Protein AF-B4FYL0-F1 (afdb_monomer_lite)

pLDDT: mean 84.56, std 14.15, range [42.25, 97.81]

InterPro domains:
  IPR011990 Tetratricopeptide-like helical domain superfamily [G3DSA:1.25.40.10] (11-144)
  IPR013633 siRNA-mediated silencing protein NRDE-2 [PTHR13471] (2-143)

Foldseek 3Di:
DVVVVVVVVVLVVLLVVLVVVCVVPNDPVSLVVNVVSLPPDPPCPVVNVVSLVSSCVDLVSVQDLVSLLVVLCCCQPVVVPLVVSVVSLVSNCVSHVPDLVSLVSCCVRCVVPDDPVRNVVSQVSNVVSVNDDPADPVNVVVVVVVVD

Sequence (148 aa):
MLTLSYLYSVSNNLRLTLDKCSQRDPSVITLLFALSFEWGKAGSDNRIHSLFERALADDKLQKSVLLWRCYLAYEAEIVCNSSAARRVFFRAIHACPWSKRLWLDGFQKLGSVLTLKELSDLQEVMRDKELNIRTDIYEILLEEETNT

Radius of gyration: 19.19 Å; chains: 1; bounding box: 48×31×57 Å

Secondary structure (DSSP, 8-state):
-HHHHHHHHHHHHHHHHHHHHHHHS--HHHHHHHHHHHTT-TT-HHHHHHHHHHHHTSTTGGG-HHHHHHHHHIIIIIS--HHHHHHHHHHHHHH-TT-HHHHHHHHHHHTTTS-HHHHHHHHHHHHHTT---SS-HHHHHHHHHHT-

Organism: Zea mays (NCBI:txid4577)

Structure (mmCIF, N/CA/C/O backbone):
data_AF-B4FYL0-F1
#
_entry.id   AF-B4FYL0-F1
#
loop_
_atom_site.group_PDB
_atom_site.id
_atom_site.type_symbol
_atom_site.label_atom_id
_atom_site.label_alt_id
_atom_site.label_comp_id
_atom_site.label_asym_id
_atom_site.label_entity_id
_atom_site.label_seq_id
_atom_site.pdbx_PDB_ins_code
_atom_site.Cartn_x
_atom_site.Cartn_y
_atom_site.Cartn_z
_atom_site.occupancy
_atom_site.B_iso_or_equiv
_atom_site.auth_seq_id
_atom_site.auth_comp_id
_atom_site.auth_asym_id
_atom_site.auth_atom_id
_atom_site.pdbx_PDB_model_num
ATOM 1 N N . MET A 1 1 ? 32.222 11.340 -22.561 1.00 49.84 1 MET A N 1
ATOM 2 C CA . MET A 1 1 ? 30.927 11.284 -23.281 1.00 49.84 1 MET A CA 1
ATOM 3 C C . MET A 1 1 ? 30.377 9.860 -23.444 1.00 49.84 1 MET A C 1
ATOM 5 O O . MET A 1 1 ? 29.175 9.698 -23.324 1.00 49.84 1 MET A O 1
ATOM 9 N N . LEU A 1 2 ? 31.215 8.832 -23.661 1.00 49.56 2 LEU A N 1
ATOM 10 C CA . LEU A 1 2 ? 30.777 7.439 -23.902 1.00 49.56 2 LEU A CA 1
ATOM 11 C C . LEU A 1 2 ? 30.267 6.675 -22.659 1.00 49.56 2 LEU A C 1
ATOM 13 O O . LEU A 1 2 ? 29.438 5.779 -22.775 1.00 49.56 2 LEU A O 1
ATOM 17 N N . THR A 1 3 ? 30.735 7.024 -21.459 1.00 47.09 3 THR A N 1
ATOM 18 C CA . THR A 1 3 ? 30.321 6.358 -20.209 1.00 47.09 3 THR A CA 1
ATOM 19 C C . THR A 1 3 ? 28.894 6.721 -19.803 1.00 47.09 3 THR A C 1
ATOM 21 O O . THR A 1 3 ? 28.147 5.869 -19.329 1.00 47.09 3 THR A O 1
ATOM 24 N N . LEU A 1 4 ? 28.489 7.971 -20.047 1.00 51.28 4 LEU A N 1
ATOM 25 C CA . LEU A 1 4 ? 27.146 8.456 -19.746 1.00 51.28 4 LEU A CA 1
ATOM 26 C C . LEU A 1 4 ? 26.110 7.776 -20.656 1.00 51.28 4 LEU A C 1
ATOM 28 O O . LEU A 1 4 ? 25.129 7.229 -20.167 1.00 51.28 4 LEU A O 1
ATOM 32 N N . SER A 1 5 ? 26.359 7.709 -21.966 1.00 52.06 5 SER A N 1
ATOM 33 C CA . SER A 1 5 ? 25.458 7.037 -22.913 1.00 52.06 5 SER A CA 1
ATOM 34 C C . SER A 1 5 ? 25.322 5.532 -22.652 1.00 52.06 5 SER A C 1
ATOM 36 O O . SER A 1 5 ? 24.218 4.999 -22.768 1.00 52.06 5 SER A O 1
ATOM 38 N N . TYR A 1 6 ? 26.393 4.850 -22.231 1.00 48.75 6 TYR A N 1
ATOM 39 C CA . TYR A 1 6 ? 26.332 3.435 -21.853 1.00 48.75 6 TYR A CA 1
ATOM 40 C C . TYR A 1 6 ? 25.468 3.204 -20.603 1.00 48.75 6 TYR A C 1
ATOM 42 O O . TYR A 1 6 ? 24.577 2.359 -20.626 1.00 48.75 6 TYR A O 1
ATOM 50 N N . LEU A 1 7 ? 25.648 4.002 -19.544 1.00 57.94 7 LEU A N 1
ATOM 51 C CA . LEU A 1 7 ? 24.853 3.893 -18.312 1.00 57.94 7 LEU A CA 1
ATOM 52 C C . LEU A 1 7 ? 23.354 4.145 -18.551 1.00 57.94 7 LEU A C 1
ATOM 54 O O . LEU A 1 7 ? 22.512 3.397 -18.049 1.00 57.94 7 LEU A O 1
ATOM 58 N N . TYR A 1 8 ? 23.011 5.154 -19.359 1.00 60.19 8 TYR A N 1
ATOM 59 C CA . TYR A 1 8 ? 21.618 5.441 -19.725 1.00 60.19 8 TYR A CA 1
ATOM 60 C C . TYR A 1 8 ? 21.009 4.349 -20.618 1.00 60.19 8 TYR A C 1
ATOM 62 O O . TYR A 1 8 ? 19.865 3.946 -20.398 1.00 60.19 8 TYR A O 1
ATOM 70 N N . SER A 1 9 ? 21.772 3.819 -21.580 1.00 60.31 9 SER A N 1
ATOM 71 C CA . SER A 1 9 ? 21.340 2.713 -22.445 1.00 60.31 9 SER A CA 1
ATOM 72 C C . SER A 1 9 ? 21.096 1.425 -21.651 1.00 60.31 9 SER A C 1
ATOM 74 O O . SER A 1 9 ? 20.069 0.767 -21.830 1.00 60.31 9 SER A O 1
ATOM 76 N N . VAL A 1 10 ? 21.987 1.092 -20.711 1.00 60.66 10 VAL A N 1
ATOM 77 C CA . VAL A 1 10 ? 21.825 -0.061 -19.813 1.00 60.66 10 VAL A CA 1
ATOM 78 C C . VAL A 1 10 ? 20.581 0.114 -18.938 1.00 60.66 10 VAL A C 1
ATOM 80 O O . VAL A 1 10 ? 19.759 -0.796 -18.881 1.00 60.66 10 VAL A O 1
ATOM 83 N N . SER A 1 11 ? 20.363 1.292 -18.338 1.00 72.19 11 SER A N 1
ATOM 84 C CA . SER A 1 11 ? 19.138 1.568 -17.564 1.00 72.19 11 SER A CA 1
ATOM 85 C C . SER A 1 11 ? 17.860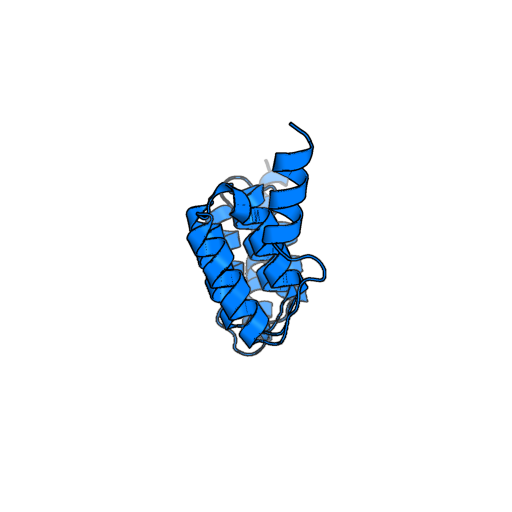 1.409 -18.397 1.00 72.19 11 SER A C 1
ATOM 87 O O . SER A 1 11 ? 16.867 0.882 -17.897 1.00 72.19 11 SER A O 1
ATOM 89 N N . ASN A 1 12 ? 17.865 1.834 -19.664 1.00 77.81 12 ASN A N 1
ATOM 90 C CA . ASN A 1 12 ? 16.681 1.743 -20.518 1.00 77.81 12 ASN A CA 1
ATOM 91 C C . ASN A 1 12 ? 16.388 0.301 -20.967 1.00 77.81 12 ASN A C 1
ATOM 93 O O . ASN A 1 12 ? 15.248 -0.153 -20.901 1.00 77.81 12 ASN A O 1
ATOM 97 N N . ASN A 1 13 ? 17.421 -0.453 -21.349 1.00 81.88 13 ASN A N 1
ATOM 98 C CA . ASN A 1 13 ? 17.270 -1.871 -21.673 1.00 81.88 13 ASN A CA 1
ATOM 99 C C . ASN A 1 13 ? 16.792 -2.675 -20.457 1.00 81.88 13 ASN A C 1
ATOM 101 O O . ASN A 1 13 ? 15.892 -3.502 -20.593 1.00 81.88 13 ASN A O 1
ATOM 105 N N . LEU A 1 14 ? 17.312 -2.377 -19.260 1.00 82.69 14 LEU A N 1
ATOM 106 C CA . LEU A 1 14 ? 16.854 -2.997 -18.017 1.00 82.69 14 LEU A CA 1
ATOM 107 C C . LEU A 1 14 ? 15.367 -2.722 -17.763 1.00 82.69 14 LEU A C 1
ATOM 109 O O . LEU A 1 14 ? 14.615 -3.673 -17.550 1.00 82.69 14 LEU A O 1
ATOM 113 N N . ARG A 1 15 ? 14.910 -1.467 -17.882 1.00 86.69 15 ARG A N 1
ATOM 114 C CA . ARG A 1 15 ? 13.479 -1.119 -17.766 1.00 86.69 15 ARG A CA 1
ATOM 115 C C . ARG A 1 15 ? 12.614 -1.951 -18.711 1.00 86.69 15 ARG A C 1
ATOM 117 O O . ARG A 1 15 ? 11.660 -2.576 -18.258 1.00 86.69 15 ARG A O 1
ATOM 124 N N . LEU A 1 16 ? 12.991 -2.027 -19.989 1.00 84.94 16 LEU A N 1
ATOM 125 C CA . LEU A 1 16 ? 12.256 -2.796 -20.997 1.00 84.94 16 LEU A CA 1
ATOM 126 C C . LEU A 1 16 ? 12.229 -4.296 -20.684 1.00 84.94 16 LEU A C 1
ATOM 128 O O . LEU A 1 16 ? 11.194 -4.940 -20.845 1.00 84.94 16 LEU A O 1
ATOM 132 N N . THR A 1 17 ? 13.348 -4.871 -20.239 1.00 86.12 17 THR A N 1
ATOM 133 C CA . THR A 1 17 ? 13.390 -6.292 -19.858 1.00 86.12 17 THR A CA 1
ATOM 134 C C . THR A 1 17 ? 12.521 -6.582 -18.638 1.00 86.12 17 THR A C 1
ATOM 136 O O . THR A 1 17 ? 11.777 -7.559 -18.651 1.00 86.12 17 THR A O 1
ATOM 139 N N . LEU A 1 18 ? 12.532 -5.708 -17.627 1.00 85.50 18 LEU A N 1
ATOM 140 C CA . LEU A 1 18 ? 11.701 -5.856 -16.433 1.00 85.50 18 LEU A CA 1
ATOM 141 C C . LEU A 1 18 ? 10.216 -5.669 -16.738 1.00 85.50 18 LEU A C 1
ATOM 143 O O . LEU A 1 18 ? 9.396 -6.424 -16.221 1.00 85.50 18 LEU A O 1
ATOM 147 N N . ASP A 1 19 ? 9.866 -4.734 -17.623 1.00 86.75 19 ASP A N 1
ATOM 148 C CA . ASP A 1 19 ? 8.493 -4.577 -18.107 1.00 86.75 19 ASP A CA 1
ATOM 149 C C . ASP A 1 19 ? 7.994 -5.842 -18.807 1.00 86.75 19 ASP A C 1
ATOM 151 O O . ASP A 1 19 ? 6.891 -6.304 -18.520 1.00 86.75 19 ASP A O 1
ATOM 155 N N . LYS A 1 20 ? 8.821 -6.448 -19.668 1.00 86.69 20 LYS A N 1
ATOM 156 C CA . LYS A 1 20 ? 8.489 -7.719 -20.326 1.00 86.69 20 LYS A CA 1
ATOM 157 C C . LYS A 1 20 ? 8.316 -8.857 -19.319 1.00 86.69 20 LYS A C 1
ATOM 159 O O . LYS A 1 20 ? 7.364 -9.624 -19.438 1.00 86.69 20 LYS A O 1
ATOM 164 N N . CYS A 1 21 ? 9.196 -8.959 -18.321 1.00 83.38 21 CYS A N 1
ATOM 165 C CA . CYS A 1 21 ? 9.067 -9.960 -17.260 1.00 83.38 21 CYS A CA 1
ATOM 166 C C . CYS A 1 21 ? 7.766 -9.772 -16.470 1.00 83.38 21 CYS A C 1
ATOM 168 O O . CYS A 1 21 ? 7.031 -10.733 -16.279 1.00 83.38 21 CYS A O 1
ATOM 170 N N . SER A 1 22 ? 7.445 -8.530 -16.094 1.00 83.50 22 SER A N 1
ATOM 171 C CA . SER A 1 22 ? 6.225 -8.198 -15.353 1.00 83.50 22 SER A CA 1
ATOM 172 C C . SER A 1 22 ? 4.944 -8.481 -16.138 1.00 83.50 22 SER A C 1
ATOM 174 O O . SER A 1 22 ? 3.927 -8.755 -15.515 1.00 83.50 22 SER A O 1
ATOM 176 N N . GLN A 1 23 ? 4.965 -8.385 -17.472 1.00 83.56 23 GLN A N 1
ATOM 177 C CA . GLN A 1 23 ? 3.814 -8.720 -18.322 1.00 83.56 23 GLN A CA 1
ATOM 178 C C . GLN A 1 23 ? 3.639 -10.227 -18.506 1.00 83.56 23 GLN A C 1
ATOM 180 O O . GLN A 1 23 ? 2.517 -10.701 -18.653 1.00 83.56 23 GLN A O 1
ATOM 185 N N . ARG A 1 24 ? 4.744 -10.977 -18.542 1.00 84.88 24 ARG A N 1
ATOM 186 C CA . ARG A 1 24 ? 4.710 -12.426 -18.751 1.00 84.88 24 ARG A CA 1
ATOM 187 C C . ARG A 1 24 ? 4.281 -13.174 -17.494 1.00 84.88 24 ARG A C 1
ATOM 189 O O . ARG A 1 24 ? 3.510 -14.120 -17.599 1.00 84.88 24 ARG A O 1
ATOM 196 N N . ASP A 1 25 ? 4.824 -12.777 -16.347 1.00 83.06 25 ASP A N 1
ATOM 197 C CA . ASP A 1 25 ? 4.505 -13.369 -15.052 1.00 83.06 25 ASP A CA 1
ATOM 198 C C . ASP A 1 25 ? 4.608 -12.291 -13.958 1.00 83.06 25 ASP A C 1
ATOM 200 O O . ASP A 1 25 ? 5.707 -11.974 -13.481 1.00 83.06 25 ASP A O 1
ATOM 204 N N . PRO A 1 26 ? 3.486 -11.638 -13.613 1.00 84.81 26 PRO A N 1
ATOM 205 C CA . PRO A 1 26 ? 3.486 -10.554 -12.649 1.00 84.81 26 PRO A CA 1
ATOM 206 C C . PRO A 1 26 ? 3.822 -11.105 -11.258 1.00 84.81 26 PRO A C 1
ATOM 208 O O . PRO A 1 26 ? 3.052 -11.840 -10.642 1.00 84.81 26 PRO A O 1
ATOM 211 N N . SER A 1 27 ? 4.990 -10.723 -10.740 1.00 90.50 27 SER A N 1
ATOM 212 C CA . SER A 1 27 ? 5.458 -11.139 -9.418 1.00 90.50 27 SER A CA 1
ATOM 213 C C . SER A 1 27 ? 5.824 -9.944 -8.543 1.00 90.50 27 SER A C 1
ATOM 215 O O . SER A 1 27 ? 6.322 -8.917 -9.016 1.00 90.50 27 SER A O 1
ATOM 217 N N . VAL A 1 28 ? 5.634 -10.106 -7.230 1.00 90.31 28 VAL A N 1
ATOM 218 C CA . VAL A 1 28 ? 6.058 -9.120 -6.225 1.00 90.31 28 VAL A CA 1
ATOM 219 C C . VAL A 1 28 ? 7.560 -8.847 -6.343 1.00 90.31 28 VAL A C 1
ATOM 221 O O . VAL A 1 28 ? 7.983 -7.699 -6.255 1.00 90.31 28 VAL A O 1
ATOM 224 N N . ILE A 1 29 ? 8.366 -9.882 -6.601 1.00 89.75 29 ILE A N 1
ATOM 225 C CA . ILE A 1 29 ? 9.826 -9.767 -6.717 1.00 89.75 29 ILE A CA 1
ATOM 226 C C . ILE A 1 29 ? 10.205 -8.909 -7.928 1.00 89.75 29 ILE A C 1
ATOM 228 O O . ILE A 1 29 ? 11.030 -8.008 -7.801 1.00 89.75 29 ILE A O 1
ATOM 232 N N . THR A 1 30 ? 9.581 -9.139 -9.087 1.00 89.25 30 THR A N 1
ATOM 233 C CA . THR A 1 30 ? 9.833 -8.346 -10.300 1.00 89.25 30 THR A CA 1
ATOM 234 C C . THR A 1 30 ? 9.473 -6.879 -10.088 1.00 89.25 30 THR A C 1
ATOM 236 O O . THR A 1 30 ? 10.226 -6.005 -10.519 1.00 89.25 30 THR A O 1
ATOM 239 N N . LEU A 1 31 ? 8.369 -6.599 -9.385 1.00 90.62 31 LEU A N 1
ATOM 240 C CA . LEU A 1 31 ? 7.985 -5.231 -9.043 1.00 90.62 31 LEU A CA 1
ATOM 241 C C . LEU A 1 31 ? 8.998 -4.575 -8.094 1.00 90.62 31 LEU A C 1
ATOM 243 O O . LEU A 1 31 ? 9.458 -3.474 -8.377 1.00 90.62 31 LEU A O 1
ATOM 247 N N . LEU A 1 32 ? 9.374 -5.239 -6.998 1.00 90.38 32 LEU A N 1
ATOM 248 C CA . LEU A 1 32 ? 10.352 -4.706 -6.041 1.00 90.38 32 LEU A CA 1
ATOM 249 C C . LEU A 1 32 ? 11.702 -4.434 -6.707 1.00 90.38 32 LEU A C 1
ATOM 251 O O . LEU A 1 32 ? 12.322 -3.399 -6.463 1.00 90.38 32 LEU A O 1
ATOM 255 N N . PHE A 1 33 ? 12.131 -5.334 -7.592 1.00 89.25 33 PHE A N 1
ATOM 256 C CA . PHE A 1 33 ? 13.348 -5.142 -8.362 1.00 89.25 33 PHE A CA 1
ATOM 257 C C . PHE A 1 33 ? 13.214 -3.924 -9.282 1.00 89.25 33 PHE A C 1
ATOM 259 O O . PHE A 1 33 ? 14.063 -3.043 -9.223 1.00 89.25 33 PHE A O 1
ATOM 266 N N . ALA A 1 34 ? 12.123 -3.791 -10.044 1.00 90.00 34 ALA A N 1
ATOM 267 C CA . ALA A 1 34 ? 11.874 -2.604 -10.867 1.00 90.00 34 ALA A CA 1
ATOM 268 C C . ALA A 1 34 ? 11.865 -1.299 -10.051 1.00 90.00 34 ALA A C 1
ATOM 270 O O . ALA A 1 34 ? 12.506 -0.332 -10.455 1.00 90.00 34 ALA A O 1
ATOM 271 N N . LEU A 1 35 ? 11.218 -1.286 -8.882 1.00 90.00 35 LEU A N 1
ATOM 272 C CA . LEU A 1 35 ? 11.186 -0.133 -7.978 1.00 90.00 35 LEU A CA 1
ATOM 273 C C . LEU A 1 35 ? 12.585 0.251 -7.483 1.00 90.00 35 LEU A C 1
ATOM 275 O O . LEU A 1 35 ? 12.913 1.434 -7.461 1.00 90.00 35 LEU A O 1
ATOM 279 N N . SER A 1 36 ? 13.438 -0.727 -7.160 1.00 88.62 36 SER A N 1
ATOM 280 C CA . SER A 1 36 ? 14.815 -0.465 -6.714 1.00 88.62 36 SER A CA 1
ATOM 281 C C . SER A 1 36 ? 15.659 0.293 -7.747 1.00 88.62 36 SER A C 1
ATOM 283 O O . SER A 1 36 ? 16.510 1.094 -7.370 1.00 88.62 36 SER A O 1
ATOM 285 N N . PHE A 1 37 ? 15.388 0.111 -9.047 1.00 84.94 37 PHE A N 1
ATOM 286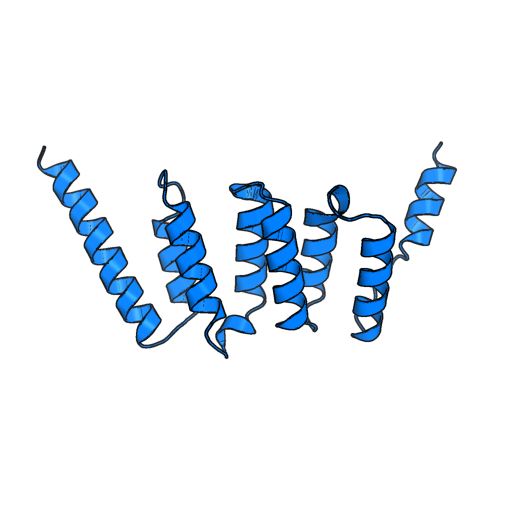 C CA . PHE A 1 37 ? 16.071 0.845 -10.121 1.00 84.94 37 PHE A CA 1
ATOM 287 C C . PHE A 1 37 ? 15.514 2.241 -10.375 1.00 84.94 37 PHE A C 1
ATOM 289 O O . PHE A 1 37 ? 16.188 3.044 -11.029 1.00 84.94 37 PHE A O 1
ATOM 296 N N . GLU A 1 38 ? 14.283 2.512 -9.952 1.00 86.19 38 GLU A N 1
ATOM 297 C CA . GLU A 1 38 ? 13.672 3.836 -10.058 1.00 86.19 38 GLU A CA 1
ATOM 298 C C . GLU A 1 38 ? 13.930 4.680 -8.809 1.00 86.19 38 GLU A C 1
ATOM 300 O O . GLU A 1 38 ? 13.956 5.907 -8.894 1.00 86.19 38 GLU A O 1
ATOM 305 N N . TRP A 1 39 ? 14.217 4.039 -7.673 1.00 80.75 39 TRP A N 1
ATOM 306 C CA . TRP A 1 39 ? 14.500 4.726 -6.422 1.00 80.75 39 TRP A CA 1
ATOM 307 C C . TRP A 1 39 ? 15.665 5.716 -6.564 1.00 80.75 39 TRP A C 1
ATOM 309 O O . TRP A 1 39 ? 16.754 5.369 -7.022 1.00 80.75 39 TRP A O 1
ATOM 319 N N . GLY A 1 40 ? 15.433 6.972 -6.177 1.00 75.19 40 GLY A N 1
ATOM 320 C CA . GLY A 1 40 ? 16.443 8.035 -6.217 1.00 75.19 40 GLY A CA 1
ATOM 321 C C . GLY A 1 40 ? 16.679 8.676 -7.591 1.00 75.19 40 GLY A C 1
ATOM 322 O O . GLY A 1 40 ? 17.490 9.597 -7.690 1.00 75.19 40 GLY A O 1
ATOM 323 N N . LYS A 1 41 ? 15.977 8.255 -8.655 1.00 81.75 41 LYS A N 1
ATOM 324 C CA . LYS A 1 41 ? 16.012 8.957 -9.948 1.00 81.75 41 LYS A CA 1
ATOM 325 C C . LYS A 1 41 ? 15.032 10.129 -9.940 1.00 81.75 41 LYS A C 1
ATOM 327 O O . LYS A 1 41 ? 13.827 9.927 -9.797 1.00 81.75 41 LYS A O 1
ATOM 332 N N . ALA A 1 42 ? 15.534 11.344 -10.154 1.00 76.56 42 ALA A N 1
ATOM 333 C CA . ALA A 1 42 ? 14.691 12.531 -10.283 1.00 76.56 42 ALA A CA 1
ATOM 334 C C . ALA A 1 42 ? 13.682 12.372 -11.440 1.00 76.56 42 ALA A C 1
ATOM 336 O O . ALA A 1 42 ? 14.055 11.957 -12.540 1.00 76.56 42 ALA A O 1
ATOM 337 N N . GLY A 1 43 ? 12.408 12.687 -11.186 1.00 81.31 43 GLY A N 1
ATOM 338 C CA . GLY A 1 43 ? 11.326 12.591 -12.174 1.00 81.31 43 GLY A CA 1
ATOM 339 C C . GLY A 1 43 ? 10.823 11.169 -12.455 1.00 81.31 43 GLY A C 1
ATOM 340 O O . GLY A 1 43 ? 10.133 10.950 -13.450 1.00 81.31 43 GLY A O 1
ATOM 341 N N . SER A 1 44 ? 11.164 10.191 -11.610 1.00 86.88 44 SER A N 1
ATOM 342 C CA . SER A 1 44 ? 10.685 8.808 -11.741 1.00 86.88 44 SER A CA 1
ATOM 343 C C . SER A 1 44 ? 9.323 8.555 -11.085 1.00 86.88 44 SER A C 1
ATOM 345 O O . SER A 1 44 ? 8.812 7.443 -11.187 1.00 86.88 44 SER A O 1
ATOM 347 N N . ASP A 1 45 ? 8.683 9.562 -10.487 1.00 89.94 45 ASP A N 1
ATOM 348 C CA . ASP A 1 45 ? 7.452 9.372 -9.707 1.00 89.94 45 ASP A CA 1
ATOM 349 C C . ASP A 1 45 ? 6.320 8.775 -10.544 1.00 89.94 45 ASP A C 1
ATOM 351 O O . ASP A 1 45 ? 5.774 7.724 -10.216 1.00 89.94 45 ASP A O 1
ATOM 355 N N . ASN A 1 46 ? 6.057 9.347 -11.724 1.00 90.69 46 ASN A N 1
ATOM 356 C CA . ASN A 1 46 ? 5.076 8.811 -12.677 1.00 90.69 46 ASN A CA 1
ATOM 357 C C . ASN A 1 46 ? 5.355 7.347 -13.039 1.00 90.69 46 ASN A C 1
ATOM 359 O O . ASN A 1 46 ? 4.437 6.546 -13.231 1.00 90.69 46 ASN A O 1
ATOM 363 N N . ARG A 1 47 ? 6.637 6.982 -13.126 1.00 90.81 47 ARG A N 1
ATOM 364 C CA . ARG A 1 47 ? 7.054 5.615 -13.418 1.00 90.81 47 ARG A CA 1
ATOM 365 C C . ARG A 1 47 ? 6.793 4.703 -12.222 1.00 90.81 47 ARG A C 1
ATOM 367 O O . ARG A 1 47 ? 6.237 3.626 -12.426 1.00 90.81 47 ARG A O 1
ATOM 374 N N . ILE A 1 48 ? 7.135 5.125 -11.010 1.00 92.75 48 ILE A N 1
ATOM 375 C CA . ILE A 1 48 ? 6.867 4.386 -9.771 1.00 92.75 48 ILE A CA 1
ATOM 376 C C . ILE A 1 48 ? 5.357 4.167 -9.594 1.00 92.75 48 ILE A C 1
ATOM 378 O O . ILE A 1 48 ? 4.938 3.027 -9.394 1.00 92.75 48 ILE A O 1
ATOM 382 N N . HIS A 1 49 ? 4.529 5.198 -9.794 1.00 94.06 49 HIS A N 1
ATOM 383 C CA . HIS A 1 49 ? 3.069 5.057 -9.790 1.00 94.06 49 HIS A CA 1
ATOM 384 C C . HIS A 1 49 ? 2.601 4.048 -10.842 1.00 94.06 49 HIS A C 1
ATOM 386 O O . HIS A 1 49 ? 1.848 3.133 -10.521 1.00 94.06 49 HIS A O 1
ATOM 392 N N . SER A 1 50 ? 3.093 4.145 -12.085 1.00 93.00 50 SER A N 1
ATOM 393 C CA . SER A 1 50 ? 2.714 3.199 -13.145 1.00 93.00 50 SER A CA 1
ATOM 394 C C . SER A 1 50 ? 3.069 1.747 -12.805 1.00 93.00 50 SER A C 1
ATOM 396 O O . SER A 1 50 ? 2.341 0.830 -13.178 1.00 93.00 50 SER A O 1
ATOM 398 N N . LEU A 1 51 ? 4.181 1.531 -12.093 1.00 93.12 51 LEU A N 1
ATOM 399 C CA . LEU A 1 51 ? 4.627 0.212 -11.660 1.00 93.12 51 LEU A CA 1
ATOM 400 C C . LEU A 1 51 ? 3.689 -0.364 -10.594 1.00 93.12 51 LEU A C 1
ATOM 402 O O . LEU A 1 51 ? 3.273 -1.515 -10.727 1.00 93.12 51 LEU A O 1
ATOM 406 N N . PHE A 1 52 ? 3.323 0.434 -9.586 1.00 95.56 52 PHE A N 1
ATOM 407 C CA . PHE A 1 52 ? 2.353 0.027 -8.570 1.00 95.56 52 PHE A CA 1
ATOM 408 C C . PHE A 1 52 ? 0.970 -0.224 -9.166 1.00 95.56 52 PHE A C 1
ATOM 410 O O . PHE A 1 52 ? 0.425 -1.305 -8.971 1.00 95.56 52 PHE A O 1
ATOM 417 N N . GLU A 1 53 ? 0.423 0.722 -9.932 1.00 95.44 53 GLU A N 1
ATOM 418 C CA . GLU A 1 53 ? -0.922 0.598 -10.506 1.00 95.44 53 GLU A CA 1
ATOM 419 C C . GLU A 1 53 ? -1.035 -0.607 -11.438 1.00 95.44 53 GLU A C 1
ATOM 421 O O . GLU A 1 53 ? -2.003 -1.359 -11.366 1.00 95.44 53 GLU A O 1
ATOM 426 N N . ARG A 1 54 ? -0.016 -0.863 -12.265 1.00 93.06 54 ARG A N 1
ATOM 427 C CA . ARG A 1 54 ? -0.014 -2.039 -13.141 1.00 93.06 54 ARG A CA 1
ATOM 428 C C . ARG A 1 54 ? 0.064 -3.346 -12.359 1.00 93.06 54 ARG A C 1
ATOM 430 O O . ARG A 1 54 ? -0.586 -4.310 -12.742 1.00 93.06 54 ARG A O 1
ATOM 437 N N . ALA A 1 55 ? 0.853 -3.396 -11.288 1.00 93.19 55 ALA A N 1
ATOM 438 C CA . ALA A 1 55 ? 0.925 -4.582 -10.442 1.00 93.19 55 ALA A CA 1
ATOM 439 C C . ALA A 1 55 ? -0.383 -4.814 -9.676 1.00 93.19 55 ALA A C 1
ATOM 441 O O . ALA A 1 55 ? -0.842 -5.941 -9.579 1.00 93.19 55 ALA A O 1
ATOM 442 N N . LEU A 1 56 ? -1.003 -3.755 -9.159 1.00 95.00 56 LEU A N 1
ATOM 443 C CA . LEU A 1 56 ? -2.247 -3.829 -8.390 1.00 95.00 56 LEU A CA 1
ATOM 444 C C . LEU A 1 56 ? -3.496 -3.987 -9.270 1.00 95.00 56 LEU A C 1
ATOM 446 O O . LEU A 1 56 ? -4.578 -4.213 -8.740 1.00 95.00 56 LEU A O 1
ATOM 450 N N . ALA A 1 57 ? -3.358 -3.899 -10.595 1.00 93.75 57 ALA A N 1
ATOM 451 C CA . ALA A 1 57 ? -4.391 -4.300 -11.546 1.00 93.75 57 ALA A CA 1
ATOM 452 C C . ALA A 1 57 ? -4.472 -5.828 -11.734 1.00 93.75 57 ALA A C 1
ATOM 454 O O . ALA A 1 57 ? -5.463 -6.317 -12.269 1.00 93.75 57 ALA A O 1
ATOM 455 N N . ASP A 1 58 ? -3.450 -6.586 -11.318 1.00 93.19 58 ASP A N 1
ATOM 456 C CA . ASP A 1 58 ? -3.463 -8.050 -11.362 1.00 93.19 58 ASP A CA 1
ATOM 457 C C . ASP A 1 58 ? -4.180 -8.644 -10.138 1.00 93.19 58 ASP A C 1
ATOM 459 O O . ASP A 1 58 ? -3.896 -8.290 -8.991 1.00 93.19 58 ASP A O 1
ATOM 463 N N . ASP A 1 59 ? -5.077 -9.606 -10.375 1.00 91.25 59 ASP A N 1
ATOM 464 C CA . ASP A 1 59 ? -5.942 -10.194 -9.346 1.00 91.25 59 ASP A CA 1
ATOM 465 C C . ASP A 1 59 ? -5.205 -10.928 -8.220 1.00 91.25 59 ASP A C 1
ATOM 467 O O . ASP A 1 59 ? -5.722 -11.051 -7.101 1.00 91.25 59 ASP A O 1
ATOM 471 N N . LYS A 1 60 ? -4.007 -11.444 -8.499 1.00 91.12 60 LYS A N 1
ATOM 472 C CA . LYS A 1 60 ? -3.188 -12.136 -7.503 1.00 91.12 60 LYS A CA 1
ATOM 473 C C . LYS A 1 60 ? -2.380 -11.122 -6.711 1.00 91.12 60 LYS A C 1
ATOM 475 O O . LYS A 1 60 ? -2.369 -11.169 -5.480 1.00 91.12 60 LYS A O 1
ATOM 480 N N . LEU A 1 61 ? -1.724 -10.196 -7.403 1.00 93.25 61 LEU A N 1
ATOM 481 C CA . LEU A 1 61 ? -0.864 -9.196 -6.779 1.00 93.25 61 LEU A CA 1
ATOM 482 C C . LEU A 1 61 ? -1.644 -8.168 -5.962 1.00 93.25 61 LEU A C 1
ATOM 484 O O . LEU A 1 61 ? -1.136 -7.740 -4.926 1.00 93.25 61 LEU A O 1
ATOM 488 N N . GLN A 1 62 ? -2.880 -7.828 -6.338 1.00 95.50 62 GLN A N 1
ATOM 489 C CA . GLN A 1 62 ? -3.713 -6.923 -5.541 1.00 95.50 62 GLN A CA 1
ATOM 490 C C . GLN A 1 62 ? -4.031 -7.467 -4.141 1.00 95.50 62 GLN A C 1
ATOM 492 O O . GLN A 1 62 ? -4.362 -6.701 -3.245 1.00 95.50 62 GLN A O 1
ATOM 497 N N . LYS A 1 63 ? -3.888 -8.776 -3.903 1.00 95.38 63 LYS A N 1
ATOM 498 C CA . LYS A 1 63 ? -4.045 -9.385 -2.569 1.00 95.38 63 LYS A CA 1
ATOM 499 C C . LYS A 1 63 ? -2.750 -9.353 -1.749 1.00 95.38 63 LYS A C 1
ATOM 501 O O . LYS A 1 63 ? -2.724 -9.805 -0.603 1.00 95.38 63 LYS A O 1
ATOM 506 N N . SER A 1 64 ? -1.658 -8.843 -2.322 1.00 96.06 64 SER A N 1
ATOM 507 C CA . SER A 1 64 ? -0.374 -8.718 -1.644 1.00 96.06 64 SER A CA 1
ATOM 508 C C . SER A 1 64 ? -0.375 -7.517 -0.708 1.00 96.06 64 SER A C 1
ATOM 510 O O . SER A 1 64 ? 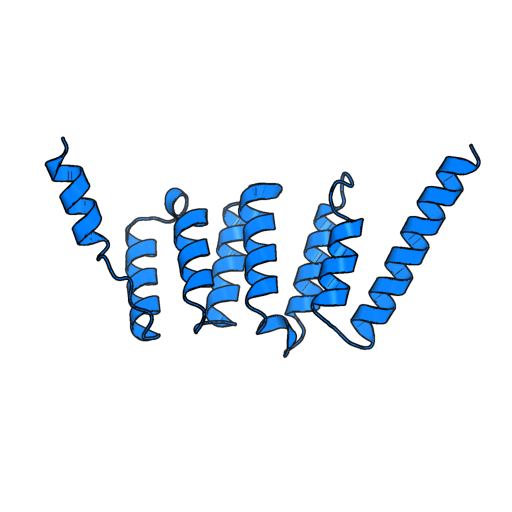-0.188 -6.369 -1.113 1.00 96.06 64 SER A O 1
ATOM 512 N N . VAL A 1 65 ? -0.493 -7.807 0.586 1.00 96.62 65 VAL A N 1
ATOM 513 C CA . VAL A 1 65 ? -0.363 -6.819 1.663 1.00 96.62 65 VAL A CA 1
ATOM 514 C C . VAL A 1 65 ? 0.942 -6.027 1.544 1.00 96.62 65 VAL A C 1
ATOM 516 O O . VAL A 1 65 ? 0.954 -4.824 1.787 1.00 96.62 65 VAL A O 1
ATOM 519 N N . LEU A 1 66 ? 2.046 -6.682 1.170 1.00 95.62 66 LEU A N 1
ATOM 520 C CA . LEU A 1 66 ? 3.349 -6.026 1.062 1.00 95.62 66 LEU A CA 1
ATOM 521 C C . LEU A 1 66 ? 3.328 -4.900 0.022 1.00 95.62 66 LEU A C 1
ATOM 523 O O . LEU A 1 66 ? 3.833 -3.818 0.305 1.00 95.62 66 LEU A O 1
ATOM 527 N N . LEU A 1 67 ? 2.713 -5.134 -1.143 1.00 96.12 67 LEU A N 1
ATOM 528 C CA . LEU A 1 67 ? 2.657 -4.138 -2.214 1.00 96.12 67 LEU A CA 1
ATOM 529 C C . LEU A 1 67 ? 1.863 -2.906 -1.797 1.00 96.12 67 LEU A C 1
ATOM 531 O O . LEU A 1 67 ? 2.333 -1.788 -1.994 1.00 96.12 67 LEU A O 1
ATOM 535 N N . TRP A 1 68 ? 0.716 -3.105 -1.151 1.00 97.81 68 TRP A N 1
ATOM 536 C CA . TRP A 1 68 ? -0.076 -2.002 -0.620 1.00 97.81 68 TRP A CA 1
ATOM 537 C C . TRP A 1 68 ? 0.660 -1.200 0.446 1.00 97.81 68 TRP A C 1
ATOM 539 O O . TRP A 1 68 ? 0.622 0.025 0.415 1.00 97.81 68 TRP A O 1
ATOM 549 N N . ARG A 1 69 ? 1.363 -1.870 1.368 1.00 97.25 69 ARG A N 1
ATOM 550 C CA . ARG A 1 69 ? 2.154 -1.194 2.408 1.00 97.25 69 ARG A CA 1
ATOM 551 C C . ARG A 1 69 ? 3.295 -0.379 1.801 1.00 97.25 69 ARG A C 1
ATOM 553 O O . ARG A 1 69 ? 3.503 0.759 2.209 1.00 97.25 69 ARG A O 1
ATOM 560 N N . CYS A 1 70 ? 3.999 -0.931 0.809 1.00 95.88 70 CYS A N 1
ATOM 561 C CA . CYS A 1 70 ? 5.030 -0.205 0.066 1.00 95.88 70 CYS A CA 1
ATOM 562 C C . CYS A 1 70 ? 4.448 1.002 -0.672 1.00 95.88 70 CYS A C 1
ATOM 564 O O . CYS A 1 70 ? 5.037 2.078 -0.617 1.00 95.88 70 CYS A O 1
ATOM 566 N N . TYR A 1 71 ? 3.294 0.844 -1.324 1.00 97.12 71 TYR A N 1
ATOM 567 C CA . TYR A 1 71 ? 2.688 1.936 -2.075 1.00 97.12 71 TYR A CA 1
ATOM 568 C C . TYR A 1 71 ? 2.180 3.052 -1.149 1.00 97.12 71 TYR A C 1
ATOM 570 O O . TYR A 1 71 ? 2.450 4.228 -1.376 1.00 97.12 71 TYR A O 1
ATOM 578 N N . LEU A 1 72 ? 1.528 2.682 -0.044 1.00 97.25 72 LEU A N 1
ATOM 579 C CA . LEU A 1 72 ? 1.081 3.625 0.976 1.00 97.25 72 LEU A CA 1
ATOM 580 C C . LEU A 1 72 ? 2.254 4.395 1.597 1.00 97.25 72 LEU A C 1
ATOM 582 O O . LEU A 1 72 ? 2.172 5.611 1.741 1.00 97.25 72 LEU A O 1
ATOM 586 N N . ALA A 1 73 ? 3.342 3.704 1.954 1.00 95.69 73 ALA A N 1
ATOM 587 C CA . ALA A 1 73 ? 4.541 4.348 2.486 1.00 95.69 73 ALA A CA 1
ATOM 588 C C . ALA A 1 73 ? 5.173 5.299 1.460 1.00 95.69 73 ALA A C 1
ATOM 590 O O . ALA A 1 73 ? 5.547 6.411 1.815 1.00 95.69 73 ALA A O 1
ATOM 591 N N . TYR A 1 74 ? 5.227 4.905 0.185 1.00 95.06 74 TYR A N 1
ATOM 592 C CA . TYR A 1 74 ? 5.731 5.766 -0.883 1.00 95.06 74 TYR A CA 1
ATOM 593 C C . TYR A 1 74 ? 4.931 7.077 -0.990 1.00 95.06 74 TYR A C 1
ATOM 595 O O . TYR A 1 74 ? 5.519 8.156 -0.947 1.00 95.06 74 TYR A O 1
ATOM 603 N N . GLU A 1 75 ? 3.599 7.008 -1.042 1.00 95.81 75 GLU A N 1
ATOM 604 C CA . GLU A 1 75 ? 2.751 8.209 -1.120 1.00 95.81 75 GLU A CA 1
ATOM 605 C C . GLU A 1 75 ? 2.834 9.075 0.145 1.00 95.81 75 GLU A C 1
ATOM 607 O O . GLU A 1 75 ? 2.865 10.302 0.057 1.00 95.81 75 GLU A O 1
ATOM 612 N N . ALA A 1 76 ? 2.865 8.451 1.326 1.00 95.25 76 ALA A N 1
ATOM 613 C CA . ALA A 1 76 ? 2.816 9.157 2.604 1.00 95.25 76 ALA A CA 1
ATOM 614 C C . ALA A 1 76 ? 4.162 9.770 3.021 1.00 95.25 76 ALA A C 1
ATOM 616 O O . ALA A 1 76 ? 4.175 10.853 3.596 1.00 95.25 76 ALA A O 1
ATOM 617 N N . GLU A 1 77 ? 5.281 9.092 2.755 1.00 93.00 77 GLU A N 1
ATOM 618 C CA . GLU A 1 77 ? 6.596 9.446 3.315 1.00 93.00 77 GLU A CA 1
ATOM 619 C C . GLU A 1 77 ? 7.580 9.974 2.272 1.00 93.00 77 GLU A C 1
ATOM 621 O O . GLU A 1 77 ? 8.471 10.744 2.618 1.00 93.00 77 GLU A O 1
ATOM 626 N N . ILE A 1 78 ? 7.452 9.550 1.010 1.00 91.69 78 ILE A N 1
ATOM 627 C CA . ILE A 1 78 ? 8.387 9.938 -0.056 1.00 91.69 78 ILE A CA 1
ATOM 628 C C . ILE A 1 78 ? 7.802 11.080 -0.880 1.00 91.69 78 ILE A C 1
ATOM 630 O O . ILE A 1 78 ? 8.435 12.120 -1.034 1.00 91.69 78 ILE A O 1
ATOM 634 N N . VAL A 1 79 ? 6.581 10.897 -1.387 1.00 92.62 79 VAL A N 1
ATOM 635 C CA . VAL A 1 79 ? 5.864 11.932 -2.150 1.00 92.62 79 VAL A CA 1
ATOM 636 C C . VAL A 1 79 ? 5.224 12.961 -1.209 1.00 92.62 79 VAL A C 1
ATOM 638 O O . VAL A 1 79 ? 4.968 14.093 -1.614 1.00 92.62 79 VAL A O 1
ATOM 641 N N . CYS A 1 80 ? 4.972 12.581 0.050 1.00 93.12 80 CYS A N 1
ATOM 642 C CA . CYS A 1 80 ? 4.274 13.393 1.052 1.00 93.12 80 CYS A CA 1
ATOM 643 C C . CYS A 1 80 ? 2.896 13.884 0.566 1.00 93.12 80 CYS A C 1
ATOM 645 O O . CYS A 1 80 ? 2.452 14.986 0.892 1.00 93.12 80 CYS A O 1
ATOM 647 N N . ASN A 1 81 ? 2.200 13.064 -0.228 1.00 94.50 81 ASN A N 1
ATOM 648 C CA . ASN A 1 81 ? 0.875 13.368 -0.752 1.00 94.50 81 ASN A CA 1
ATOM 649 C C . ASN A 1 81 ? -0.202 12.654 0.064 1.00 94.50 81 ASN A C 1
ATOM 651 O O . ASN A 1 81 ? -0.680 11.573 -0.288 1.00 94.50 81 ASN A O 1
ATOM 655 N N . SER A 1 82 ? -0.651 13.314 1.128 1.00 93.44 82 SER A N 1
ATOM 656 C CA . SER A 1 82 ? -1.686 12.802 2.029 1.00 93.44 82 SER A CA 1
ATOM 657 C C . SER A 1 82 ? -2.987 12.417 1.314 1.00 93.44 82 SER A C 1
ATOM 659 O O . SER A 1 82 ? -3.638 11.440 1.683 1.00 93.44 82 SER A O 1
ATOM 661 N N . SER A 1 83 ? -3.364 13.143 0.253 1.00 94.81 83 SER A N 1
ATOM 662 C CA . SER A 1 83 ? -4.577 12.840 -0.517 1.00 94.81 83 SER A CA 1
ATOM 663 C C . SER A 1 83 ? -4.451 11.527 -1.298 1.00 94.81 83 SER A C 1
ATOM 665 O O . SER A 1 83 ? -5.401 10.746 -1.359 1.00 94.81 83 SER A O 1
ATOM 667 N N . ALA A 1 84 ? -3.279 11.271 -1.886 1.00 95.50 84 ALA A N 1
ATOM 668 C CA . ALA A 1 84 ? -2.995 10.045 -2.619 1.00 95.50 84 ALA A CA 1
ATOM 669 C C . ALA A 1 84 ? -2.825 8.869 -1.659 1.00 95.50 84 ALA A C 1
ATOM 671 O O . ALA A 1 84 ? -3.474 7.842 -1.850 1.00 95.50 84 ALA A O 1
ATOM 672 N N . ALA A 1 85 ? -2.077 9.060 -0.569 1.00 96.81 85 ALA A N 1
ATOM 673 C CA . ALA A 1 85 ? -1.923 8.078 0.498 1.00 96.81 85 ALA A CA 1
ATOM 674 C C . ALA A 1 85 ? -3.284 7.632 1.057 1.00 96.81 85 ALA A C 1
ATOM 676 O O . ALA A 1 85 ? -3.539 6.436 1.181 1.00 96.81 85 ALA A O 1
ATOM 677 N N . ARG A 1 86 ? -4.207 8.576 1.288 1.00 95.88 86 ARG A N 1
ATOM 678 C CA . ARG A 1 86 ? -5.587 8.281 1.696 1.00 95.88 86 ARG A CA 1
ATOM 679 C C . ARG A 1 86 ? -6.308 7.387 0.683 1.00 95.88 86 ARG A C 1
ATOM 681 O O . ARG A 1 86 ? -6.878 6.369 1.070 1.00 95.88 86 ARG A O 1
ATOM 688 N N . ARG A 1 87 ? -6.269 7.722 -0.614 1.00 96.38 87 ARG A N 1
ATOM 689 C CA . ARG A 1 87 ? -6.891 6.892 -1.668 1.00 96.38 87 ARG A CA 1
ATOM 690 C C . ARG A 1 87 ? -6.284 5.489 -1.731 1.00 96.38 87 ARG A C 1
ATOM 692 O O . ARG A 1 87 ? -7.024 4.516 -1.860 1.00 96.38 87 ARG A O 1
ATOM 699 N N . VAL A 1 88 ? -4.959 5.382 -1.629 1.00 97.50 88 VAL A N 1
ATOM 700 C CA . VAL A 1 88 ? -4.244 4.098 -1.629 1.00 97.50 88 VAL A CA 1
ATOM 701 C C . VAL A 1 88 ? -4.630 3.266 -0.412 1.00 97.50 88 VAL A C 1
ATOM 703 O O . VAL A 1 88 ? -4.940 2.090 -0.570 1.00 97.50 88 VAL A O 1
ATOM 706 N N . PHE A 1 89 ? -4.691 3.866 0.776 1.00 97.38 89 PHE A N 1
ATOM 707 C CA . PHE A 1 89 ? -5.079 3.172 2.000 1.00 97.38 89 PHE A CA 1
ATOM 708 C C . PHE A 1 89 ? -6.488 2.574 1.912 1.00 97.38 89 PHE A C 1
ATOM 710 O O . PHE A 1 89 ? -6.656 1.385 2.178 1.00 97.38 89 PHE A O 1
ATOM 717 N N . PHE A 1 90 ? -7.485 3.350 1.469 1.00 96.19 90 PHE A N 1
ATOM 718 C CA . PHE A 1 90 ? -8.851 2.838 1.322 1.00 96.19 90 PHE A CA 1
ATOM 719 C C . PHE A 1 90 ? -8.927 1.686 0.312 1.00 96.19 90 PHE A C 1
ATOM 721 O O . PHE A 1 90 ? -9.534 0.655 0.595 1.00 96.19 90 PHE A O 1
ATOM 728 N N . ARG A 1 91 ? -8.246 1.794 -0.837 1.00 97.56 91 ARG A N 1
ATOM 729 C CA . ARG A 1 91 ? -8.144 0.674 -1.792 1.00 97.56 91 ARG A CA 1
ATOM 730 C C . ARG A 1 91 ? -7.488 -0.555 -1.160 1.00 97.56 91 ARG A C 1
ATOM 732 O O . ARG A 1 91 ? -7.965 -1.672 -1.347 1.00 97.56 91 ARG A O 1
ATOM 739 N N . ALA A 1 92 ? -6.432 -0.344 -0.383 1.00 97.50 92 ALA A N 1
ATOM 740 C CA . ALA A 1 92 ? -5.670 -1.407 0.244 1.00 97.50 92 ALA A CA 1
ATOM 741 C C . ALA A 1 92 ? -6.498 -2.214 1.252 1.00 97.50 92 ALA A C 1
ATOM 743 O O . ALA A 1 92 ? -6.461 -3.442 1.219 1.00 97.50 92 ALA A O 1
ATOM 744 N N . ILE A 1 93 ? -7.265 -1.559 2.130 1.00 96.19 93 ILE A N 1
ATOM 745 C CA . ILE A 1 93 ? -8.101 -2.261 3.119 1.00 96.19 93 ILE A CA 1
ATOM 746 C C . ILE A 1 93 ? -9.285 -2.991 2.475 1.00 96.19 93 ILE A C 1
ATOM 748 O O . ILE A 1 93 ? -9.722 -4.014 2.995 1.00 96.19 93 ILE A O 1
ATOM 752 N N . HIS A 1 94 ? -9.769 -2.523 1.319 1.00 95.44 94 HIS A N 1
ATOM 753 C CA . HIS A 1 94 ? -10.759 -3.258 0.530 1.00 95.44 94 HIS A CA 1
ATOM 754 C C . HIS A 1 94 ? -10.161 -4.513 -0.117 1.00 95.44 94 HIS A C 1
ATOM 756 O O . HIS A 1 94 ? -10.806 -5.560 -0.122 1.00 95.44 94 HIS A O 1
ATOM 762 N N . ALA A 1 95 ? -8.931 -4.431 -0.631 1.00 96.38 95 ALA A N 1
ATOM 763 C CA . ALA A 1 95 ? -8.254 -5.559 -1.270 1.00 96.38 95 ALA A CA 1
ATOM 764 C C . ALA A 1 95 ? -7.684 -6.577 -0.261 1.00 96.38 95 ALA A C 1
ATOM 766 O O . ALA A 1 95 ? -7.636 -7.777 -0.541 1.00 96.38 95 ALA A O 1
ATOM 767 N N . CYS A 1 96 ? -7.260 -6.113 0.918 1.00 96.12 96 CYS A N 1
ATOM 768 C CA . CYS A 1 96 ? -6.623 -6.914 1.964 1.00 96.12 96 CYS A CA 1
ATOM 769 C C . CYS A 1 96 ? -7.239 -6.671 3.359 1.00 96.12 96 CYS A C 1
ATOM 771 O O . CYS A 1 96 ? -6.515 -6.290 4.289 1.00 96.12 96 CYS A O 1
ATOM 773 N N . PRO A 1 97 ? -8.546 -6.926 3.555 1.00 95.06 97 PRO A N 1
ATOM 774 C CA . PRO A 1 97 ? -9.240 -6.602 4.802 1.00 95.06 97 PRO A CA 1
ATOM 775 C C . PRO A 1 97 ? -8.699 -7.353 6.021 1.00 95.06 97 PRO A C 1
ATOM 777 O O . PRO A 1 97 ? -8.764 -6.824 7.122 1.00 95.06 97 PRO A O 1
ATOM 780 N N . TRP A 1 98 ? -8.115 -8.542 5.837 1.00 94.06 98 TRP A N 1
ATOM 781 C CA . TRP A 1 98 ? -7.579 -9.396 6.909 1.00 94.06 98 TRP A CA 1
ATOM 782 C C . TRP A 1 98 ? -6.270 -8.886 7.533 1.00 94.06 98 TRP A C 1
ATOM 784 O O . TRP A 1 98 ? -5.810 -9.405 8.551 1.00 94.06 98 TRP A O 1
ATOM 794 N N . SER A 1 99 ? -5.605 -7.906 6.921 1.00 95.12 99 SER A N 1
ATOM 795 C CA . SER A 1 99 ? -4.267 -7.497 7.346 1.00 95.12 99 SER A CA 1
ATOM 796 C C . SER A 1 99 ? -4.304 -6.428 8.431 1.00 95.12 99 SER A C 1
ATOM 798 O O . SER A 1 99 ? -4.217 -5.237 8.139 1.00 95.12 99 SER A O 1
ATOM 800 N N . LYS A 1 100 ? -4.313 -6.836 9.705 1.00 93.00 100 LYS A N 1
ATOM 801 C CA . LYS A 1 100 ? -4.225 -5.897 10.843 1.00 93.00 100 LYS A CA 1
ATOM 802 C C . LYS A 1 100 ? -3.086 -4.884 10.707 1.00 93.00 100 LYS A C 1
ATOM 804 O O . LYS A 1 100 ? -3.248 -3.717 11.038 1.00 93.00 100 LYS A O 1
ATOM 809 N N . ARG A 1 101 ? -1.928 -5.313 10.201 1.00 93.50 101 ARG A N 1
ATOM 810 C CA . ARG A 1 101 ? -0.763 -4.433 10.048 1.00 93.50 101 ARG A CA 1
ATOM 811 C C . ARG A 1 101 ? -0.978 -3.345 8.995 1.00 93.50 101 ARG A C 1
ATOM 813 O O . ARG A 1 101 ? -0.493 -2.242 9.186 1.00 93.50 101 ARG A O 1
ATOM 820 N N . LEU A 1 102 ? -1.722 -3.636 7.928 1.00 95.75 102 LEU A N 1
ATOM 821 C CA . LEU A 1 102 ? -2.082 -2.639 6.919 1.00 95.75 102 LEU A CA 1
ATOM 822 C C . LEU A 1 102 ? -3.036 -1.581 7.489 1.00 95.75 102 LEU A C 1
ATOM 824 O O . LEU A 1 102 ? -2.836 -0.398 7.237 1.00 95.75 102 LEU A O 1
ATOM 828 N N . TRP A 1 103 ? -4.019 -1.996 8.295 1.00 94.81 103 TRP A N 1
ATOM 829 C CA . TRP A 1 103 ? -4.900 -1.070 9.013 1.00 94.81 103 TRP A CA 1
ATOM 830 C C . TRP A 1 103 ? -4.106 -0.132 9.924 1.00 94.81 103 TRP A C 1
ATOM 832 O O . TRP A 1 103 ? -4.243 1.084 9.825 1.00 94.81 103 TRP A O 1
ATOM 842 N N . LEU A 1 104 ? -3.221 -0.692 10.756 1.00 93.12 104 LEU A N 1
ATOM 843 C CA . LEU A 1 104 ? -2.380 0.088 11.671 1.00 93.12 104 LEU A CA 1
ATOM 844 C C . LEU A 1 104 ? -1.449 1.062 10.939 1.00 93.12 104 LEU A C 1
ATOM 846 O O . LEU A 1 104 ? -1.298 2.195 11.389 1.00 93.12 104 LEU A O 1
ATOM 850 N N . ASP A 1 105 ? -0.872 0.664 9.800 1.00 94.31 105 ASP A N 1
ATOM 851 C CA . ASP A 1 105 ? -0.073 1.578 8.978 1.00 94.31 105 ASP A CA 1
ATOM 852 C C . ASP A 1 105 ? -0.909 2.781 8.503 1.00 94.31 105 ASP A C 1
ATOM 854 O O . ASP A 1 105 ? -0.400 3.898 8.462 1.00 94.31 105 ASP A O 1
ATOM 858 N N . GLY A 1 106 ? -2.188 2.575 8.172 1.00 93.00 106 GLY A N 1
ATOM 859 C CA . GLY A 1 106 ? -3.114 3.652 7.819 1.00 93.00 106 GLY A CA 1
ATOM 860 C C . GLY A 1 106 ? -3.379 4.609 8.972 1.00 93.00 106 GLY A C 1
ATOM 861 O O . GLY A 1 106 ? -3.205 5.812 8.800 1.00 93.00 106 GLY A O 1
ATOM 862 N N . PHE A 1 107 ? -3.725 4.087 10.154 1.00 91.56 107 PHE A N 1
ATOM 863 C CA . PHE A 1 107 ? -3.915 4.905 11.360 1.00 91.56 107 PHE A CA 1
ATOM 864 C C . PHE A 1 107 ? -2.667 5.732 11.685 1.00 91.56 107 PHE A C 1
ATOM 866 O O . PHE A 1 107 ? -2.766 6.928 11.939 1.00 91.56 107 PHE A O 1
ATOM 873 N N . GLN A 1 108 ? -1.484 5.121 11.609 1.00 90.94 108 GLN A N 1
ATOM 874 C CA . GLN A 1 108 ? -0.228 5.805 11.901 1.00 90.94 108 GLN A CA 1
ATOM 875 C C . GLN A 1 108 ? 0.111 6.882 10.860 1.00 90.94 108 GLN A C 1
ATOM 877 O O . GLN A 1 108 ? 0.537 7.974 11.224 1.00 90.94 108 GLN A O 1
ATOM 882 N N . LYS A 1 109 ? -0.043 6.586 9.564 1.00 91.56 109 LYS A N 1
ATOM 883 C CA . LYS A 1 109 ? 0.381 7.493 8.481 1.00 91.56 109 LYS A CA 1
ATOM 884 C C . LYS A 1 109 ? -0.648 8.571 8.150 1.00 91.56 109 LYS A C 1
ATOM 886 O O . LYS A 1 109 ? -0.276 9.623 7.646 1.00 91.56 109 LYS A O 1
ATOM 891 N N . LEU A 1 110 ? -1.931 8.305 8.393 1.00 90.88 110 LEU A N 1
ATOM 892 C CA . LEU A 1 110 ? -3.039 9.200 8.048 1.00 90.88 110 LEU A CA 1
ATOM 893 C C . LEU A 1 110 ? -3.724 9.809 9.276 1.00 90.88 110 LEU A C 1
ATOM 895 O O . LEU A 1 110 ? -4.643 10.603 9.101 1.00 90.88 110 LEU A O 1
ATOM 899 N N . GLY A 1 111 ? -3.286 9.483 10.496 1.00 86.19 111 GLY A N 1
ATOM 900 C CA . GLY A 1 111 ? -3.906 9.966 11.734 1.00 86.19 111 GLY A CA 1
ATOM 901 C C . GLY A 1 111 ? -3.946 11.491 11.868 1.00 86.19 111 GLY A C 1
ATOM 902 O O . GLY A 1 111 ? -4.893 12.024 12.426 1.00 86.19 111 GLY A O 1
ATOM 903 N N . SER A 1 112 ? -2.975 12.208 11.294 1.00 85.31 112 SER A N 1
ATOM 904 C CA . SER A 1 112 ? -2.961 13.680 11.261 1.00 85.31 112 SER A CA 1
ATOM 905 C C . SER A 1 112 ? -3.795 14.292 10.128 1.00 85.31 112 SER A C 1
ATOM 907 O O . SER A 1 112 ? -4.010 15.501 10.099 1.00 85.31 112 SER A O 1
ATOM 909 N N . VAL A 1 113 ? -4.227 13.475 9.166 1.00 87.44 113 VAL A N 1
ATOM 910 C CA . VAL A 1 113 ? -4.929 13.898 7.944 1.00 87.44 113 VAL A CA 1
ATOM 911 C C . VAL A 1 113 ? -6.425 13.603 8.044 1.00 87.44 113 VAL A C 1
ATOM 913 O O . VAL A 1 113 ? -7.240 14.339 7.489 1.00 87.44 113 VAL A O 1
ATOM 916 N N . LEU A 1 114 ? -6.782 12.503 8.703 1.00 86.69 114 LEU A N 1
ATOM 917 C CA . LEU A 1 114 ? -8.158 12.084 8.928 1.00 86.69 114 LEU A CA 1
ATOM 918 C C . LEU A 1 114 ? -8.723 12.759 10.175 1.00 86.69 114 LEU A C 1
ATOM 920 O O . LEU A 1 114 ? -8.038 12.952 11.175 1.00 86.69 114 LEU A O 1
ATOM 924 N N . THR A 1 115 ? -10.003 13.097 10.119 1.00 88.50 115 THR A N 1
ATOM 925 C CA . THR A 1 115 ? -10.733 13.603 11.281 1.00 88.50 115 THR A CA 1
ATOM 926 C C . THR A 1 115 ? -10.940 12.496 12.316 1.00 88.50 115 THR A C 1
ATOM 928 O O . THR A 1 115 ? -11.012 11.315 11.973 1.00 88.50 115 THR A O 1
ATOM 931 N N . LEU A 1 116 ? -11.127 12.871 13.587 1.00 83.25 116 LEU A N 1
ATOM 932 C CA . LEU A 1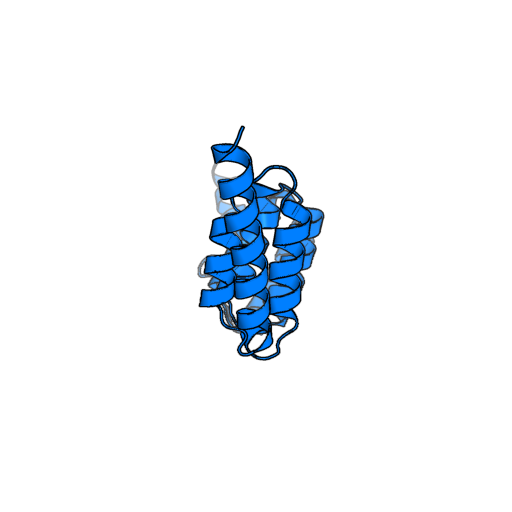 116 ? -11.452 11.918 14.661 1.00 83.25 116 LEU A CA 1
ATOM 933 C C . LEU A 1 116 ? -12.683 11.064 14.329 1.00 83.25 116 LEU A C 1
ATOM 935 O O . LEU A 1 116 ? -12.709 9.872 14.623 1.00 83.25 116 LEU A O 1
ATOM 939 N N . LYS A 1 117 ? -13.676 11.659 13.658 1.00 87.44 117 LYS A N 1
ATOM 940 C CA . LYS A 1 117 ? -14.860 10.938 13.189 1.00 87.44 117 LYS A CA 1
ATOM 941 C C . LYS A 1 117 ? -14.491 9.855 12.175 1.00 87.44 117 LYS A C 1
ATOM 943 O O . LYS A 1 117 ? -14.870 8.709 12.358 1.00 87.44 117 LYS A O 1
ATOM 948 N N . GLU A 1 118 ? -13.708 10.195 11.152 1.00 89.12 118 GLU A N 1
ATOM 949 C CA . GLU A 1 118 ? -13.272 9.225 10.140 1.00 89.12 118 GLU A CA 1
ATOM 950 C C . GLU A 1 118 ? -12.423 8.099 10.739 1.00 89.12 118 GLU A C 1
ATOM 952 O O . GLU A 1 118 ? -12.534 6.958 10.300 1.00 89.12 118 GLU A O 1
ATOM 957 N N . LEU A 1 119 ? -11.586 8.397 11.738 1.00 87.06 119 LEU A N 1
ATOM 958 C CA . LEU A 1 119 ? -10.800 7.383 12.446 1.00 87.06 119 LEU A CA 1
ATOM 959 C C . LEU A 1 119 ? -11.688 6.450 13.281 1.00 87.06 119 LEU A C 1
ATOM 961 O O . LEU A 1 119 ? -11.453 5.243 13.277 1.00 87.06 119 LEU A O 1
ATOM 965 N N . SER A 1 120 ? -12.713 6.988 13.947 1.00 86.62 120 SER A N 1
ATOM 966 C CA . SER A 1 120 ? -13.705 6.204 14.695 1.00 86.62 120 SER A CA 1
ATOM 967 C C . SER A 1 120 ? -14.518 5.293 13.770 1.00 86.62 120 SER A C 1
ATOM 969 O O . SER A 1 120 ? -14.588 4.085 13.996 1.00 86.62 120 SER A O 1
ATOM 971 N N . ASP A 1 121 ? -15.040 5.843 12.668 1.00 90.62 121 ASP A N 1
ATOM 972 C CA . ASP A 1 121 ? -15.780 5.086 11.652 1.00 90.62 121 ASP A CA 1
ATOM 973 C C . ASP A 1 121 ? -14.892 3.967 11.067 1.00 90.62 121 ASP A C 1
ATOM 975 O O . ASP A 1 121 ? -15.313 2.823 10.897 1.00 90.62 121 ASP A O 1
ATOM 979 N N . LEU A 1 122 ? -13.614 4.261 10.807 1.00 90.56 122 LEU A N 1
ATOM 980 C CA . LEU A 1 122 ? -12.644 3.281 10.321 1.00 90.56 122 LEU A CA 1
ATOM 981 C C . LEU A 1 122 ? -12.355 2.182 11.357 1.00 90.56 122 LEU A C 1
ATOM 983 O O . LEU A 1 122 ? -12.205 1.018 10.985 1.00 90.56 122 LEU A O 1
ATOM 987 N N . GLN A 1 123 ? -12.280 2.527 12.645 1.00 88.50 123 GLN A N 1
ATOM 988 C CA . GLN A 1 123 ? -12.115 1.560 13.731 1.00 88.50 123 GLN A CA 1
ATOM 989 C C . GLN A 1 123 ? -13.331 0.630 13.825 1.00 88.50 123 GLN A C 1
ATOM 991 O O . GLN A 1 123 ? -13.155 -0.567 14.040 1.00 88.50 123 GLN A O 1
ATOM 996 N N . GLU A 1 124 ? -14.547 1.139 13.623 1.00 89.88 124 GLU A N 1
ATOM 997 C CA . GLU A 1 124 ? -15.760 0.319 13.561 1.00 89.88 124 GLU A CA 1
ATOM 998 C C . GLU A 1 124 ? -15.703 -0.685 12.408 1.00 89.88 124 GLU A C 1
ATOM 1000 O O . GLU A 1 124 ? -15.824 -1.886 12.642 1.00 89.88 124 GLU A O 1
ATOM 1005 N N . VAL A 1 125 ? -15.367 -0.231 11.195 1.00 91.94 125 VAL A N 1
ATOM 1006 C CA . VAL A 1 125 ? -15.194 -1.135 10.045 1.00 91.94 125 VAL A CA 1
ATOM 1007 C C . VAL A 1 125 ? -14.092 -2.168 10.309 1.00 91.94 125 VAL A C 1
ATOM 1009 O O . VAL A 1 125 ? -14.216 -3.327 9.915 1.00 91.94 125 VAL A O 1
ATOM 1012 N N . MET A 1 126 ? -13.005 -1.782 10.981 1.00 91.94 126 MET A N 1
ATOM 1013 C CA . MET A 1 126 ? -11.937 -2.704 11.369 1.00 91.94 126 MET A CA 1
ATOM 1014 C C . MET A 1 126 ? -12.440 -3.773 12.358 1.00 91.94 126 MET A C 1
ATOM 1016 O O . MET A 1 126 ? -12.118 -4.954 12.192 1.00 91.94 126 MET A O 1
ATOM 1020 N N . ARG A 1 127 ? -13.267 -3.391 13.342 1.00 89.00 127 ARG A N 1
ATOM 1021 C CA . ARG A 1 127 ? -13.910 -4.325 14.284 1.00 89.00 127 ARG A CA 1
ATOM 1022 C C . ARG A 1 127 ? -14.871 -5.280 13.579 1.00 89.00 127 ARG A C 1
ATOM 1024 O O . ARG A 1 127 ? -14.831 -6.471 13.872 1.00 89.00 127 ARG A O 1
ATOM 1031 N N . ASP A 1 128 ? -15.639 -4.806 12.599 1.00 90.44 128 ASP A N 1
ATOM 1032 C CA . ASP A 1 128 ? -16.525 -5.648 11.776 1.00 90.44 128 ASP A CA 1
ATOM 1033 C C . ASP A 1 128 ? -15.761 -6.708 10.966 1.00 90.44 128 ASP A C 1
ATOM 1035 O O . ASP A 1 128 ? -16.326 -7.718 10.545 1.00 90.44 128 ASP A O 1
ATOM 1039 N N . LYS A 1 129 ? -14.459 -6.496 10.729 1.00 88.56 129 LYS A N 1
ATOM 1040 C CA . LYS A 1 129 ? -13.547 -7.490 10.134 1.00 88.56 129 LYS A CA 1
ATOM 1041 C C . LYS A 1 129 ? -12.868 -8.386 11.171 1.00 88.56 129 LYS A C 1
ATO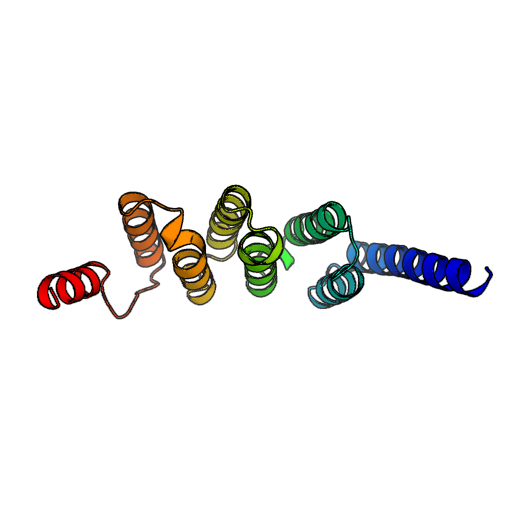M 1043 O O . LYS A 1 129 ? -11.893 -9.054 10.835 1.00 88.56 129 LYS A O 1
ATOM 1048 N N . GLU A 1 130 ? -13.358 -8.387 12.409 1.00 87.00 130 GLU A 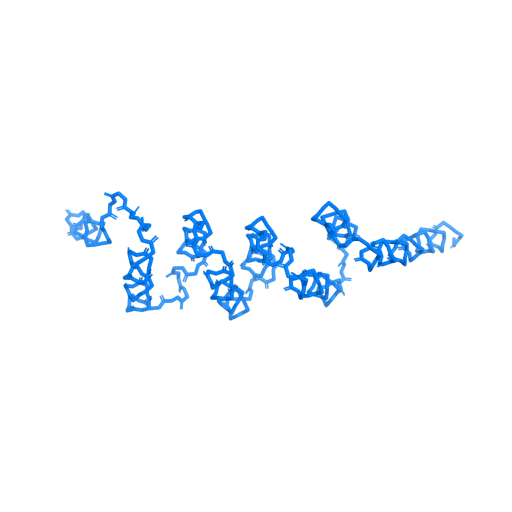N 1
ATOM 1049 C CA . GLU A 1 130 ? -12.818 -9.129 13.555 1.00 87.00 130 GLU A CA 1
ATOM 1050 C C . GLU A 1 130 ? -11.368 -8.738 13.904 1.00 87.00 130 GLU A C 1
ATOM 1052 O O . GLU A 1 130 ? -10.630 -9.477 14.564 1.00 87.00 130 GLU A O 1
ATOM 1057 N N . LEU A 1 131 ? -10.934 -7.544 13.483 1.00 83.75 131 LEU A N 1
ATOM 1058 C CA . LEU A 1 131 ? -9.606 -7.016 13.771 1.00 83.75 131 LEU A CA 1
ATOM 1059 C C . LEU A 1 131 ? -9.663 -6.078 14.977 1.00 83.75 131 LEU A C 1
ATOM 1061 O O . LEU A 1 131 ? -9.846 -4.873 14.860 1.00 83.75 131 LEU A O 1
ATOM 1065 N N . ASN A 1 132 ? -9.431 -6.632 16.161 1.00 77.88 132 ASN A N 1
ATOM 1066 C CA . ASN A 1 132 ? -9.507 -5.858 17.399 1.00 77.88 132 ASN A CA 1
ATOM 1067 C C . ASN A 1 132 ? -8.172 -5.183 17.743 1.00 77.88 132 ASN A C 1
ATOM 1069 O O . ASN A 1 132 ? -7.107 -5.806 17.642 1.00 77.88 132 ASN A O 1
ATOM 1073 N N . ILE A 1 133 ? -8.209 -3.926 18.183 1.00 70.88 133 ILE A N 1
ATOM 1074 C CA . ILE A 1 133 ? -7.072 -3.230 18.807 1.00 70.88 133 ILE A CA 1
ATOM 1075 C C . ILE A 1 133 ? -7.144 -3.505 20.317 1.00 70.88 133 ILE A C 1
ATOM 1077 O O . ILE A 1 133 ? -8.232 -3.591 20.871 1.00 70.88 133 ILE A O 1
ATOM 1081 N N . ARG A 1 134 ? -5.993 -3.747 20.963 1.00 66.38 134 ARG A N 1
ATOM 1082 C CA . ARG A 1 134 ? -5.948 -4.125 22.391 1.00 66.38 134 ARG A CA 1
ATOM 1083 C C . ARG A 1 134 ? -6.357 -2.971 23.314 1.00 66.38 134 ARG A C 1
ATOM 1085 O O . ARG A 1 134 ? -6.836 -3.240 24.403 1.00 66.38 134 ARG A O 1
ATOM 1092 N N . THR A 1 135 ? -6.155 -1.742 22.860 1.00 60.94 135 THR A N 1
ATOM 1093 C CA . THR A 1 135 ? -6.454 -0.511 23.588 1.00 60.94 135 THR A CA 1
ATOM 1094 C C . THR A 1 135 ? -7.521 0.230 22.798 1.00 60.94 135 THR A C 1
ATOM 1096 O O . THR A 1 135 ? -7.379 0.379 21.577 1.00 60.94 135 THR A O 1
ATOM 1099 N N . ASP A 1 136 ? -8.604 0.623 23.459 1.00 59.38 136 ASP A N 1
ATOM 1100 C CA . ASP A 1 136 ? -9.647 1.421 22.821 1.00 59.38 136 ASP A CA 1
ATOM 1101 C C . ASP A 1 136 ? -9.144 2.861 22.617 1.00 59.38 136 ASP A C 1
ATOM 1103 O O . ASP A 1 136 ? -8.375 3.374 23.428 1.00 59.38 136 ASP A O 1
ATOM 1107 N N . ILE A 1 137 ? -9.568 3.532 21.544 1.00 61.56 137 ILE A N 1
ATOM 1108 C CA . ILE A 1 137 ? -9.198 4.930 21.264 1.00 61.56 137 ILE A CA 1
ATOM 1109 C C . ILE A 1 137 ? -9.635 5.828 22.431 1.00 61.56 137 ILE A C 1
ATOM 1111 O O . ILE A 1 137 ? -8.915 6.749 22.808 1.00 61.56 137 ILE A O 1
ATOM 1115 N N . TYR A 1 138 ? -10.775 5.513 23.050 1.00 56.66 138 TYR A N 1
ATOM 1116 C CA . TYR A 1 138 ? -11.270 6.206 24.239 1.00 56.66 138 TYR A CA 1
ATOM 1117 C C . TYR A 1 138 ? -10.354 6.054 25.456 1.00 56.66 138 TYR A C 1
ATOM 1119 O O . TYR A 1 138 ? -10.241 6.984 26.244 1.00 56.66 138 TYR A O 1
ATOM 1127 N N . GLU A 1 139 ? -9.680 4.914 25.602 1.00 59.31 139 GLU A N 1
ATOM 1128 C CA . GLU A 1 139 ? -8.757 4.664 26.713 1.00 59.31 139 GLU A CA 1
ATOM 1129 C C . GLU A 1 139 ? -7.508 5.553 26.588 1.00 59.31 139 GLU A C 1
ATOM 1131 O O . GLU A 1 139 ? -7.081 6.157 27.564 1.00 59.31 139 GLU A O 1
ATOM 1136 N N . ILE A 1 140 ? -7.004 5.741 25.362 1.00 60.06 140 ILE A N 1
ATOM 1137 C CA . ILE A 1 140 ? -5.875 6.641 25.062 1.00 60.06 140 ILE A CA 1
ATOM 1138 C C . ILE A 1 140 ? -6.270 8.112 25.271 1.00 60.06 140 ILE A C 1
ATOM 1140 O O . ILE A 1 140 ? -5.514 8.875 25.865 1.00 60.06 140 ILE A O 1
ATOM 1144 N N . LEU A 1 141 ? -7.465 8.515 24.821 1.00 59.56 141 LEU A N 1
ATOM 1145 C CA . LEU A 1 141 ? -7.964 9.886 25.009 1.00 59.56 141 LEU A CA 1
ATOM 1146 C C . LEU A 1 141 ? -8.160 10.229 26.497 1.00 59.56 141 LEU A C 1
ATOM 1148 O O . LEU A 1 141 ? -7.851 11.342 26.917 1.00 59.56 141 LEU A O 1
ATOM 1152 N N . LEU A 1 142 ? -8.619 9.269 27.307 1.00 58.62 142 LEU A N 1
ATOM 1153 C CA . LEU A 1 142 ? -8.733 9.430 28.761 1.00 58.62 142 LEU A CA 1
ATOM 1154 C C . LEU A 1 142 ? -7.358 9.529 29.448 1.00 58.62 142 LEU A C 1
ATOM 1156 O O . LEU A 1 142 ? -7.204 10.268 30.422 1.00 58.62 142 LEU A O 1
ATOM 1160 N N . GLU A 1 143 ? -6.340 8.824 28.950 1.00 57.38 143 GLU A N 1
ATOM 1161 C CA . GLU A 1 143 ? -4.961 8.975 29.433 1.00 57.38 143 GLU A CA 1
ATOM 1162 C C . GLU A 1 143 ? -4.363 10.354 29.091 1.00 57.38 143 GLU A C 1
ATOM 1164 O O . GLU A 1 143 ? -3.562 10.880 29.863 1.00 57.38 143 GLU A O 1
ATOM 1169 N N . GLU A 1 144 ? -4.753 10.983 27.981 1.00 55.97 144 GLU A N 1
ATOM 1170 C CA . GLU A 1 144 ? -4.283 12.331 27.627 1.00 55.97 144 GLU A CA 1
ATOM 1171 C C . GLU A 1 144 ? -4.947 13.435 28.471 1.00 55.97 144 GLU A C 1
ATOM 1173 O O . GLU A 1 144 ? -4.254 14.358 28.897 1.00 55.97 144 GLU A O 1
ATOM 1178 N N . GLU A 1 145 ? -6.242 13.323 28.795 1.00 54.69 145 GLU A N 1
ATOM 1179 C CA . GLU A 1 145 ? -6.947 14.283 29.672 1.00 54.69 145 GLU A CA 1
ATOM 1180 C C . GLU A 1 145 ? -6.519 14.196 31.146 1.00 54.69 145 GLU A C 1
ATOM 1182 O O . GLU A 1 145 ? -6.595 15.180 31.879 1.00 54.69 145 GLU A O 1
ATOM 1187 N N . THR A 1 146 ? -6.065 13.028 31.604 1.00 52.84 146 THR A N 1
ATOM 1188 C CA . THR A 1 146 ? -5.614 12.826 32.995 1.00 52.84 146 THR A CA 1
ATOM 1189 C C . THR A 1 146 ? -4.164 13.254 33.241 1.00 52.84 146 THR A C 1
ATOM 1191 O O . THR A 1 146 ? -3.756 13.373 34.396 1.00 52.84 146 THR A O 1
ATOM 1194 N N . ASN A 1 147 ? -3.393 13.506 32.177 1.00 50.19 147 ASN A N 1
ATOM 1195 C CA . ASN A 1 147 ? -1.993 13.942 32.238 1.00 50.19 147 ASN A CA 1
ATOM 1196 C C . ASN A 1 147 ? -1.795 15.455 31.993 1.00 50.19 147 ASN A C 1
ATOM 1198 O O . ASN A 1 147 ? -0.650 15.912 31.911 1.00 50.19 147 ASN A O 1
ATOM 1202 N N . THR A 1 148 ? -2.882 16.229 31.904 1.00 42.25 148 THR A N 1
ATOM 1203 C CA . THR A 1 148 ? -2.898 17.707 31.945 1.00 42.25 148 THR A CA 1
ATOM 1204 C C . THR A 1 148 ? -3.429 18.221 33.272 1.00 42.25 148 THR A C 1
ATOM 1206 O O . THR A 1 148 ? -2.844 19.195 33.796 1.00 42.25 148 THR A O 1
#